Protein AF-A0A2E1L5M4-F1 (afdb_monomer)

Nearest PDB structures (foldseek):
  8dc1-assembly1_A  TM=6.506E-01  e=4.444E-02  Leptospira interrogans serovar Copenhageni str. Fiocruz L1-130
  8p5d-assembly1_SE0  TM=2.686E-01  e=6.885E-01  Spraguea lophii 42_110
  7peq-assembly1_AJ  TM=4.477E-01  e=5.802E+00  Homo sapiens
  9cai-assembly1_AE  TM=2.681E-01  e=4.279E+00  Caenorhabditis elegans
  6yal-assembly1_G  TM=2.581E-01  e=5.802E+00  Oryctolagus cuniculus

Secondary structure (DSSP, 8-state):
----S-HHHHHHHTS--BTTBTTB-SS-EEEEETTEEEEEEE-TT-EEEEEEGGGTEEEEEE-S--PPPPTT-SS-HHHHHHHHHHHHHH-

pLDDT: mean 96.38, std 2.87, range [77.75, 98.75]

Foldseek 3Di:
DDDDDDPVVVVQQQAQPDPVQRQHGNQWGWDADPNFTKTWDADPQGFIFIDTVVVRDTQTDDGRHFADDDVPDPDGPVVVVSVVVVVVVVD

Mean predicted aligned error: 2.67 Å

Sequence (91 aa):
GHQLLDSTFIAKSLTPKFANAPFYGYGWWLDKYKGKEIFYSRGHLGQLTIVIPEDDLIIVRLGNLISKEEQGSAHSKDFYTYIDEAYNIIN

Structure (mmCIF, N/CA/C/O backbone):
data_AF-A0A2E1L5M4-F1
#
_entry.id   AF-A0A2E1L5M4-F1
#
loop_
_atom_site.group_PDB
_atom_site.id
_atom_site.type_symbol
_atom_site.label_atom_id
_atom_site.label_alt_id
_atom_site.label_comp_id
_atom_site.label_asym_id
_atom_site.label_entity_id
_atom_site.label_seq_id
_atom_site.pdbx_PDB_ins_code
_atom_site.Cartn_x
_atom_site.Cartn_y
_atom_site.Cartn_z
_atom_site.occupancy
_atom_site.B_iso_or_equiv
_atom_site.auth_seq_id
_atom_site.auth_comp_id
_atom_site.auth_asym_id
_atom_site.auth_atom_id
_atom_site.pdbx_PDB_model_num
ATOM 1 N N . GLY A 1 1 ? -23.005 -9.089 -1.545 1.00 89.31 1 GLY A N 1
ATOM 2 C CA . GLY A 1 1 ? -22.146 -8.701 -2.684 1.00 89.31 1 GLY A CA 1
ATOM 3 C C . GLY A 1 1 ? -21.968 -9.878 -3.623 1.00 89.31 1 GLY A C 1
ATOM 4 O O . GLY A 1 1 ? -22.352 -10.982 -3.259 1.00 89.31 1 GLY A O 1
ATOM 5 N N . HIS A 1 2 ? -21.410 -9.647 -4.810 1.00 96.38 2 HIS A N 1
ATOM 6 C CA . HIS A 1 2 ? -21.000 -10.706 -5.738 1.00 96.38 2 HIS A CA 1
ATOM 7 C C . HIS A 1 2 ? -19.492 -10.930 -5.588 1.00 96.38 2 HIS A C 1
ATOM 9 O O . HIS A 1 2 ? -18.729 -9.965 -5.609 1.00 96.38 2 HIS A O 1
ATOM 15 N N . GLN A 1 3 ? -19.068 -12.177 -5.382 1.00 96.31 3 GLN A N 1
ATOM 16 C CA . GLN A 1 3 ? -17.653 -12.505 -5.242 1.00 96.31 3 GLN A CA 1
ATOM 17 C C . GLN A 1 3 ? -16.952 -12.349 -6.595 1.00 96.31 3 GLN A C 1
ATOM 19 O O . GLN A 1 3 ? -17.341 -12.990 -7.565 1.00 96.31 3 GLN A O 1
ATOM 24 N N . LEU A 1 4 ? -15.918 -11.507 -6.648 1.00 97.56 4 LEU A N 1
ATOM 25 C CA . LEU A 1 4 ? -15.157 -11.251 -7.876 1.00 97.56 4 LEU A CA 1
ATOM 26 C C . LEU A 1 4 ? -13.908 -12.129 -8.001 1.00 97.56 4 LEU A C 1
ATOM 28 O O . LEU A 1 4 ? -13.497 -12.456 -9.109 1.00 97.56 4 LEU A O 1
ATOM 32 N N . LEU A 1 5 ? -13.291 -12.491 -6.874 1.00 96.94 5 LEU A N 1
ATOM 33 C CA . LEU A 1 5 ? -12.042 -13.248 -6.824 1.00 96.94 5 LEU A CA 1
ATOM 34 C C . LEU A 1 5 ? -12.133 -14.369 -5.791 1.00 96.94 5 LEU A C 1
ATOM 36 O O . LEU A 1 5 ? -12.816 -14.250 -4.774 1.00 96.94 5 LEU A O 1
ATOM 40 N N . ASP A 1 6 ? -11.429 -15.461 -6.064 1.00 97.50 6 ASP A N 1
ATOM 41 C CA . ASP A 1 6 ? -11.298 -16.584 -5.144 1.00 97.50 6 ASP A CA 1
ATOM 42 C C . ASP A 1 6 ? -10.423 -16.213 -3.933 1.00 97.50 6 ASP A C 1
ATOM 44 O O . ASP A 1 6 ? -9.393 -15.551 -4.078 1.00 97.50 6 ASP A O 1
ATOM 48 N N . SER A 1 7 ? -10.812 -16.639 -2.729 1.00 96.44 7 SER A N 1
ATOM 49 C CA . SER A 1 7 ? -10.093 -16.285 -1.497 1.00 96.44 7 SER A CA 1
ATOM 50 C C . SER A 1 7 ? -8.674 -16.857 -1.457 1.00 96.44 7 SER A C 1
ATOM 52 O O . SER A 1 7 ? -7.776 -16.220 -0.901 1.00 96.44 7 SER A O 1
ATOM 54 N N . THR A 1 8 ? -8.427 -18.003 -2.100 1.00 98.00 8 THR A N 1
ATOM 55 C CA . THR A 1 8 ? -7.077 -18.575 -2.211 1.00 98.00 8 THR A CA 1
ATOM 56 C C . THR A 1 8 ? -6.199 -17.734 -3.132 1.00 98.00 8 THR A C 1
ATOM 58 O O . THR A 1 8 ? -5.010 -17.556 -2.858 1.00 98.00 8 THR A O 1
ATOM 61 N N . PHE A 1 9 ? -6.783 -17.142 -4.182 1.00 97.62 9 PHE A N 1
ATOM 62 C CA . PHE A 1 9 ? -6.077 -16.183 -5.025 1.00 97.62 9 PHE A CA 1
ATOM 63 C C . PHE A 1 9 ? -5.736 -14.910 -4.250 1.00 97.62 9 PHE A C 1
ATOM 65 O O . PHE A 1 9 ? -4.599 -14.454 -4.349 1.00 97.62 9 PHE A O 1
ATOM 72 N N . ILE A 1 10 ? -6.663 -14.373 -3.445 1.00 97.50 10 ILE A N 1
ATOM 73 C CA . ILE A 1 10 ? -6.383 -13.206 -2.593 1.00 97.50 10 ILE A CA 1
ATOM 74 C C . ILE A 1 10 ? -5.204 -13.501 -1.664 1.00 97.50 10 ILE A C 1
ATOM 76 O O . ILE A 1 10 ? -4.207 -12.782 -1.721 1.00 97.50 10 ILE A O 1
ATOM 80 N N . ALA A 1 11 ? -5.256 -14.601 -0.906 1.00 97.38 11 ALA A N 1
ATOM 81 C CA . ALA A 1 11 ? -4.175 -14.996 -0.003 1.00 97.38 11 ALA A CA 1
ATOM 82 C C . ALA A 1 11 ? -2.832 -15.139 -0.737 1.00 97.38 11 ALA A C 1
ATOM 84 O O . ALA A 1 11 ? -1.823 -14.592 -0.301 1.00 97.38 11 ALA A O 1
ATOM 85 N N . LYS A 1 12 ? -2.819 -15.80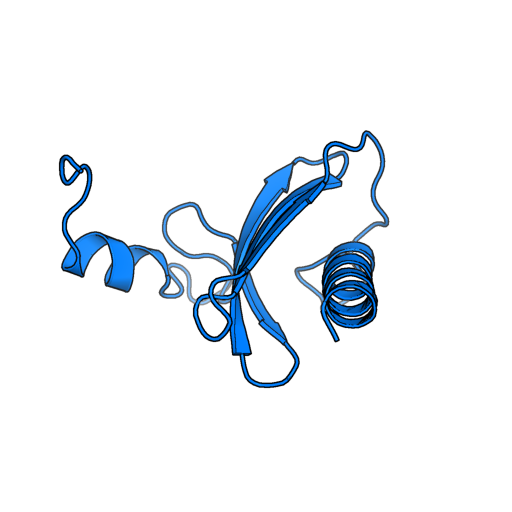0 -1.901 1.00 98.00 12 LYS A N 1
ATOM 86 C CA . LYS A 1 12 ? -1.616 -15.925 -2.734 1.00 98.00 12 LYS A CA 1
ATOM 87 C C . LYS A 1 12 ? -1.117 -14.569 -3.234 1.00 98.00 12 LYS A C 1
ATOM 89 O O . LYS A 1 12 ? 0.092 -14.347 -3.281 1.00 98.00 12 LYS A O 1
ATOM 94 N N . SER A 1 13 ? -2.017 -13.667 -3.618 1.00 97.88 13 SER A N 1
ATOM 95 C CA . SER A 1 13 ? -1.650 -12.385 -4.222 1.00 97.88 13 SER A CA 1
ATOM 96 C C . SER A 1 13 ? -0.886 -11.462 -3.275 1.00 97.88 13 SER A C 1
ATOM 98 O O . SER A 1 13 ? -0.077 -10.659 -3.743 1.00 97.88 13 SER A O 1
ATOM 100 N N . LEU A 1 14 ? -1.097 -11.641 -1.968 1.00 97.81 14 LEU A N 1
ATOM 101 C CA . LEU A 1 14 ? -0.467 -10.892 -0.883 1.00 97.81 14 LEU A CA 1
ATOM 102 C C . LEU A 1 14 ? 0.826 -11.545 -0.367 1.00 97.81 14 LEU A C 1
ATOM 104 O O . LEU A 1 14 ? 1.389 -11.097 0.624 1.00 97.81 14 LEU A O 1
ATOM 108 N N . THR A 1 15 ? 1.317 -12.596 -1.031 1.00 97.50 15 THR A N 1
ATOM 109 C CA . THR A 1 15 ? 2.617 -13.205 -0.710 1.00 97.50 15 THR A CA 1
ATOM 110 C C . THR A 1 15 ? 3.712 -12.694 -1.645 1.00 97.50 15 THR A C 1
ATOM 112 O O . THR A 1 15 ? 3.429 -12.450 -2.825 1.00 97.50 15 THR A O 1
ATOM 115 N N . PRO A 1 16 ? 4.967 -12.568 -1.170 1.00 98.00 16 PRO A N 1
ATOM 116 C CA . PRO A 1 16 ? 6.088 -12.189 -2.018 1.00 98.00 16 PRO A CA 1
ATOM 117 C C . PRO A 1 16 ? 6.238 -13.125 -3.217 1.00 98.00 16 PRO A C 1
ATOM 119 O O . PRO A 1 16 ? 6.345 -14.344 -3.069 1.00 98.00 16 PRO A O 1
ATOM 122 N N . LYS A 1 17 ? 6.272 -12.557 -4.424 1.00 97.25 17 LYS A N 1
ATOM 123 C CA . LYS A 1 17 ? 6.421 -13.334 -5.661 1.00 97.25 17 LYS A CA 1
ATOM 124 C C . LYS A 1 17 ? 7.885 -13.565 -6.033 1.00 97.25 17 LYS A C 1
ATOM 126 O O . LYS A 1 17 ? 8.207 -14.579 -6.651 1.00 97.25 17 LYS A O 1
ATOM 131 N N . PHE A 1 18 ? 8.762 -12.621 -5.696 1.00 96.31 18 PHE A N 1
ATOM 132 C CA . PHE A 1 18 ? 10.150 -12.599 -6.152 1.00 96.31 18 PHE A CA 1
ATOM 133 C C . PHE A 1 18 ? 11.118 -12.610 -4.968 1.00 96.31 18 PHE A C 1
ATOM 135 O O . PHE A 1 18 ? 11.003 -11.792 -4.060 1.00 96.31 18 PHE A O 1
ATOM 142 N N . ALA A 1 19 ? 12.120 -13.492 -5.004 1.00 95.12 19 ALA A N 1
ATOM 143 C CA . ALA A 1 19 ? 13.099 -13.619 -3.920 1.00 95.12 19 ALA A CA 1
ATOM 144 C C . ALA A 1 19 ? 13.947 -12.348 -3.712 1.00 95.12 19 ALA A C 1
ATOM 146 O O . ALA A 1 19 ? 14.315 -12.028 -2.587 1.00 95.12 19 ALA A O 1
ATOM 147 N N . ASN A 1 20 ? 14.239 -11.610 -4.786 1.00 96.12 20 ASN A N 1
ATOM 148 C CA . ASN A 1 20 ? 15.004 -10.358 -4.749 1.00 96.12 20 ASN A CA 1
ATOM 149 C C . ASN A 1 20 ? 14.132 -9.101 -4.570 1.00 96.12 20 ASN A C 1
ATOM 151 O O . ASN A 1 20 ? 14.673 -8.002 -4.488 1.00 96.12 20 ASN A O 1
ATOM 155 N N . ALA A 1 21 ? 12.807 -9.249 -4.532 1.00 95.50 21 ALA A N 1
ATOM 156 C CA . ALA A 1 21 ? 11.864 -8.164 -4.282 1.00 95.50 21 ALA A CA 1
ATOM 157 C C . ALA A 1 21 ? 10.760 -8.661 -3.332 1.00 95.50 21 ALA A C 1
ATOM 159 O O . ALA A 1 21 ? 9.613 -8.837 -3.751 1.00 95.50 21 ALA A O 1
ATOM 160 N N . PRO A 1 22 ? 11.101 -8.917 -2.052 1.00 96.25 22 PRO A N 1
ATOM 161 C CA . PRO A 1 22 ? 10.160 -9.482 -1.088 1.00 96.25 22 PRO A CA 1
ATOM 162 C C . PRO A 1 22 ? 8.972 -8.551 -0.786 1.00 96.25 22 PRO A C 1
ATOM 164 O O . PRO A 1 22 ? 7.941 -8.998 -0.306 1.00 96.25 22 PRO A O 1
ATOM 167 N N . PHE A 1 23 ? 9.092 -7.269 -1.124 1.00 96.69 23 PHE A N 1
ATOM 168 C CA . PHE A 1 23 ? 8.071 -6.226 -0.995 1.00 96.69 23 PHE A CA 1
ATOM 169 C C . PHE A 1 23 ? 7.058 -6.195 -2.158 1.00 96.69 23 PHE A C 1
ATOM 171 O O . PHE A 1 23 ? 6.321 -5.219 -2.309 1.00 96.69 23 PHE A O 1
ATOM 178 N N . TYR A 1 24 ? 7.034 -7.211 -3.031 1.00 97.88 24 TYR A N 1
ATOM 179 C CA . TYR A 1 24 ? 6.119 -7.251 -4.174 1.00 97.88 24 TYR A CA 1
ATOM 180 C C . TYR A 1 24 ? 5.457 -8.621 -4.358 1.00 97.88 24 TYR A C 1
ATOM 182 O O . TYR A 1 24 ? 6.124 -9.650 -4.513 1.00 97.88 24 TYR A O 1
ATOM 190 N N . GLY A 1 25 ? 4.124 -8.619 -4.375 1.00 97.50 25 GLY A N 1
ATOM 191 C CA . GLY A 1 25 ? 3.281 -9.792 -4.594 1.00 97.50 25 GLY A CA 1
ATOM 192 C C . GLY A 1 25 ? 2.769 -9.909 -6.029 1.00 97.50 25 GLY A C 1
ATOM 193 O O . GLY A 1 25 ? 3.453 -9.574 -7.001 1.00 97.50 25 GLY A O 1
ATOM 194 N N . TYR A 1 26 ? 1.537 -10.389 -6.197 1.00 97.12 26 TYR A N 1
ATOM 195 C CA . TYR A 1 26 ? 0.897 -10.513 -7.514 1.00 97.12 26 TYR A CA 1
ATOM 196 C C . TYR A 1 26 ? 0.136 -9.230 -7.865 1.00 97.12 26 TYR A C 1
ATOM 198 O O . TYR A 1 26 ? -1.090 -9.220 -7.914 1.00 97.12 26 TYR A O 1
ATOM 206 N N . GLY A 1 27 ? 0.886 -8.153 -8.116 1.00 95.56 27 GLY A N 1
ATOM 207 C CA . GLY A 1 27 ? 0.342 -6.833 -8.469 1.00 95.56 27 GLY A CA 1
ATOM 208 C C . GLY A 1 27 ? 0.236 -5.852 -7.298 1.00 95.56 27 GLY A C 1
ATOM 209 O O . GLY A 1 27 ? -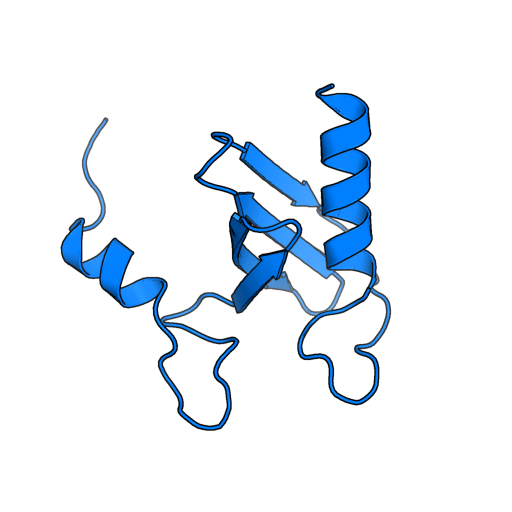0.167 -4.712 -7.503 1.00 95.56 27 GLY A O 1
ATOM 210 N N . TRP A 1 28 ? 0.644 -6.272 -6.100 1.00 97.94 28 TRP A N 1
ATOM 211 C CA . TRP A 1 28 ? 0.620 -5.465 -4.883 1.00 97.94 28 TRP A CA 1
ATOM 212 C C . TRP A 1 28 ? 2.027 -5.160 -4.395 1.00 97.94 28 TRP A C 1
ATOM 214 O O . TRP A 1 28 ? 2.891 -6.039 -4.402 1.00 97.94 28 TRP A O 1
ATOM 224 N N . TRP A 1 29 ? 2.231 -3.938 -3.915 1.00 98.19 29 TRP A N 1
ATOM 225 C CA . TRP A 1 29 ? 3.325 -3.661 -2.994 1.00 98.19 29 TRP A CA 1
ATOM 226 C C . TRP A 1 29 ? 2.943 -4.172 -1.607 1.00 98.19 29 TRP A C 1
ATOM 228 O O . TRP A 1 29 ? 1.781 -4.050 -1.220 1.00 98.19 29 TRP A O 1
ATOM 238 N N . LEU A 1 30 ? 3.907 -4.737 -0.890 1.00 98.44 30 LEU A N 1
ATOM 239 C CA . LEU A 1 30 ? 3.731 -5.375 0.413 1.00 98.44 30 LEU A CA 1
ATOM 240 C C . LEU A 1 30 ? 4.680 -4.733 1.416 1.00 98.44 30 LEU A C 1
ATOM 242 O O . LEU A 1 30 ? 5.843 -4.509 1.081 1.00 98.44 30 LEU A O 1
ATOM 246 N N . ASP A 1 31 ? 4.198 -4.484 2.625 1.00 97.81 31 ASP A N 1
ATOM 247 C CA . ASP A 1 31 ? 5.025 -4.034 3.739 1.00 97.81 31 ASP A CA 1
ATOM 248 C C . ASP A 1 31 ? 4.414 -4.463 5.080 1.00 97.81 31 ASP A C 1
ATOM 250 O O . ASP A 1 31 ? 3.241 -4.831 5.157 1.00 97.81 31 ASP A O 1
ATOM 254 N N . LYS A 1 32 ? 5.204 -4.379 6.148 1.00 97.31 32 LYS A N 1
ATOM 255 C CA . LYS A 1 32 ? 4.751 -4.553 7.525 1.00 97.31 32 LYS A CA 1
ATOM 256 C C . LYS A 1 32 ? 5.081 -3.304 8.324 1.00 97.31 32 LYS A C 1
ATOM 258 O O . LYS A 1 32 ? 6.247 -2.985 8.544 1.00 97.31 32 LYS A O 1
ATOM 263 N N . TYR A 1 33 ? 4.059 -2.633 8.843 1.00 97.69 33 TYR A N 1
ATOM 264 C CA . TYR A 1 33 ? 4.244 -1.418 9.634 1.00 97.69 33 TYR A CA 1
ATOM 265 C C . TYR A 1 33 ? 3.378 -1.442 10.893 1.00 97.69 33 TYR A C 1
ATOM 267 O O . TYR A 1 33 ? 2.250 -1.925 10.877 1.00 97.69 33 TYR A O 1
ATOM 275 N N . LYS A 1 34 ? 3.938 -0.988 12.024 1.00 96.50 34 LYS A N 1
ATOM 276 C CA . LYS A 1 34 ? 3.322 -1.087 13.366 1.00 96.50 34 LYS A CA 1
ATOM 277 C C . LYS A 1 34 ? 2.779 -2.487 13.712 1.00 96.50 34 LYS A C 1
ATOM 279 O O . LYS A 1 34 ? 1.765 -2.625 14.387 1.00 96.50 34 LYS A O 1
ATOM 284 N N . GLY A 1 35 ? 3.466 -3.533 13.249 1.00 97.31 35 GLY A N 1
ATOM 285 C CA . GLY A 1 35 ? 3.091 -4.925 13.511 1.00 97.31 35 GLY A CA 1
ATOM 286 C C . GLY A 1 35 ? 1.949 -5.471 12.648 1.00 97.31 35 GLY A C 1
ATOM 287 O O . GLY A 1 35 ? 1.567 -6.617 12.865 1.00 97.31 35 GLY A O 1
ATOM 288 N N . LYS A 1 36 ? 1.456 -4.702 11.672 1.00 97.88 36 LYS A N 1
ATOM 289 C CA . LYS A 1 36 ? 0.327 -5.054 10.801 1.00 97.88 36 LYS A CA 1
ATOM 290 C C . LYS A 1 36 ? 0.798 -5.320 9.378 1.00 97.88 36 LYS A C 1
ATOM 292 O O . LYS A 1 36 ? 1.757 -4.686 8.928 1.00 97.88 36 LYS A O 1
ATOM 297 N N . GLU A 1 37 ? 0.141 -6.248 8.698 1.00 97.94 37 GLU A N 1
ATOM 298 C CA . GLU A 1 37 ? 0.379 -6.535 7.287 1.00 97.94 37 GLU A CA 1
ATOM 299 C C . GLU A 1 37 ? -0.315 -5.479 6.421 1.00 97.94 37 GLU A C 1
ATOM 301 O O . GLU A 1 37 ? -1.481 -5.143 6.619 1.00 97.94 37 GLU A O 1
ATOM 306 N N . ILE A 1 38 ? 0.408 -4.932 5.448 1.00 98.62 38 ILE A N 1
ATOM 307 C CA . ILE A 1 38 ? -0.094 -3.867 4.584 1.00 98.62 38 ILE A CA 1
ATOM 308 C C . ILE A 1 38 ? 0.162 -4.250 3.138 1.00 98.62 38 ILE A C 1
ATOM 310 O O . ILE A 1 38 ? 1.268 -4.633 2.754 1.00 98.62 38 ILE A O 1
ATOM 314 N N . PHE A 1 39 ? -0.860 -4.086 2.305 1.00 98.62 39 PHE A N 1
ATOM 315 C CA . PHE A 1 39 ? -0.702 -4.158 0.861 1.00 98.62 39 PHE A CA 1
ATOM 316 C C . PHE A 1 39 ? -1.267 -2.912 0.206 1.00 98.62 39 PHE A C 1
ATOM 318 O O . PHE A 1 39 ? -2.223 -2.303 0.694 1.00 98.62 39 PHE A O 1
ATOM 325 N N . TYR A 1 40 ? -0.650 -2.489 -0.895 1.00 98.50 40 TYR A N 1
ATOM 326 C CA . TYR A 1 40 ? -1.051 -1.238 -1.514 1.00 98.50 40 TYR A CA 1
ATOM 327 C C . TYR A 1 40 ? -0.749 -1.136 -3.007 1.00 98.50 40 TYR A C 1
ATOM 329 O O . TYR A 1 40 ? 0.142 -1.786 -3.563 1.00 98.50 40 TYR A O 1
ATOM 337 N N . SER A 1 41 ? -1.529 -0.274 -3.657 1.00 97.69 41 SER A N 1
ATOM 338 C CA . SER A 1 41 ? -1.280 0.203 -5.019 1.00 97.69 41 SER A CA 1
ATOM 339 C C . SER A 1 41 ? -0.448 1.478 -4.961 1.00 97.69 41 SER A C 1
ATOM 341 O O . SER A 1 41 ? -0.750 2.360 -4.154 1.00 97.69 41 SER A O 1
ATOM 343 N N . ARG A 1 42 ? 0.547 1.615 -5.845 1.00 95.06 42 ARG A N 1
ATOM 344 C CA . ARG A 1 42 ? 1.406 2.805 -5.925 1.00 95.06 42 ARG A CA 1
ATOM 345 C C . ARG A 1 42 ? 1.490 3.360 -7.340 1.00 95.06 42 ARG A C 1
ATOM 347 O O . ARG A 1 42 ? 1.910 2.657 -8.255 1.00 95.06 42 ARG A O 1
ATOM 354 N N . GLY A 1 43 ? 1.184 4.644 -7.490 1.00 95.50 43 GLY A N 1
ATOM 355 C CA . GLY A 1 43 ? 1.496 5.445 -8.669 1.00 95.50 43 GLY A CA 1
ATOM 356 C C . GLY A 1 43 ? 2.757 6.290 -8.469 1.00 95.50 43 GLY A C 1
ATOM 357 O O . GLY A 1 43 ? 3.066 6.720 -7.359 1.00 95.50 43 GLY A O 1
ATOM 358 N N . HIS A 1 44 ? 3.491 6.536 -9.554 1.00 92.62 44 HIS A N 1
ATOM 359 C CA . HIS A 1 44 ? 4.792 7.224 -9.550 1.00 92.62 44 HIS A CA 1
ATOM 360 C C . HIS A 1 44 ? 4.757 8.658 -8.991 1.00 92.62 44 HIS A C 1
ATOM 362 O O . HIS A 1 44 ? 5.763 9.139 -8.483 1.00 92.62 44 HIS A O 1
ATOM 368 N N . LEU A 1 45 ? 3.599 9.325 -9.041 1.00 95.00 45 LEU A N 1
ATOM 369 C CA . LEU A 1 45 ? 3.381 10.665 -8.481 1.00 95.00 45 LEU A CA 1
ATOM 370 C C . LEU A 1 45 ? 2.684 10.617 -7.107 1.00 95.00 45 LEU A C 1
ATOM 372 O O . LEU A 1 45 ? 2.108 11.594 -6.632 1.00 95.00 45 LEU A O 1
ATOM 376 N N . GLY A 1 46 ? 2.721 9.455 -6.460 1.00 95.25 46 GLY A N 1
ATOM 377 C CA . GLY A 1 46 ? 2.192 9.216 -5.126 1.00 95.25 46 GLY A CA 1
ATOM 378 C C . GLY A 1 46 ? 0.694 8.981 -5.063 1.00 95.25 46 GLY A C 1
ATOM 379 O O . GLY A 1 46 ? 0.077 9.300 -4.055 1.00 95.25 46 GLY A O 1
ATOM 380 N N . GLN A 1 47 ? 0.069 8.441 -6.101 1.00 97.88 47 GLN A N 1
ATOM 381 C CA . GLN A 1 47 ? -1.256 7.854 -5.912 1.00 97.88 47 GLN A CA 1
ATOM 382 C C . GLN A 1 47 ? -1.100 6.607 -5.041 1.00 97.88 47 GLN A C 1
ATOM 384 O O . GLN A 1 47 ? -0.329 5.718 -5.400 1.00 97.88 47 GLN A O 1
ATOM 389 N N . LEU A 1 48 ? -1.778 6.558 -3.898 1.00 98.00 48 LEU A N 1
ATOM 390 C CA . LEU A 1 48 ? -1.678 5.448 -2.952 1.00 98.00 48 LEU A CA 1
ATOM 391 C C . LEU A 1 48 ? -3.077 4.950 -2.593 1.00 98.00 48 LEU A C 1
ATOM 393 O O . LEU A 1 48 ? -3.952 5.743 -2.247 1.00 98.00 48 LEU A O 1
ATOM 397 N N . THR A 1 49 ? -3.260 3.634 -2.648 1.00 98.56 49 THR A N 1
ATOM 398 C CA . THR A 1 49 ? -4.406 2.935 -2.051 1.00 98.56 49 THR A CA 1
ATOM 399 C C . THR A 1 49 ? -3.836 1.908 -1.096 1.00 98.56 49 THR A C 1
ATOM 401 O O . THR A 1 49 ? -3.374 0.862 -1.549 1.00 98.56 49 THR A O 1
ATOM 404 N N . ILE A 1 50 ? -3.795 2.259 0.185 1.00 98.69 50 ILE A N 1
ATOM 405 C CA . ILE A 1 50 ? -3.160 1.499 1.263 1.00 98.69 50 ILE A CA 1
ATOM 406 C C . ILE A 1 50 ? -4.247 0.747 2.016 1.00 98.69 50 ILE A C 1
ATOM 408 O O . ILE A 1 50 ? -5.233 1.361 2.416 1.00 98.69 50 ILE A O 1
ATOM 412 N N . VAL A 1 51 ? -4.073 -0.557 2.204 1.00 98.75 51 VAL A N 1
ATOM 413 C CA . VAL A 1 51 ? -5.050 -1.410 2.885 1.00 98.75 51 VAL A CA 1
ATOM 414 C C . VAL A 1 51 ? -4.408 -2.036 4.113 1.00 98.75 51 VAL A C 1
ATOM 416 O O . VAL A 1 51 ? -3.337 -2.634 4.003 1.00 98.75 51 VAL A O 1
ATOM 419 N N . ILE A 1 52 ? -5.081 -1.909 5.256 1.00 98.56 52 ILE A N 1
ATOM 420 C CA . ILE A 1 52 ? -4.694 -2.506 6.538 1.00 98.56 52 ILE A CA 1
ATOM 421 C C . ILE A 1 52 ? -5.859 -3.390 7.012 1.00 98.56 52 ILE A C 1
ATOM 423 O O . ILE A 1 52 ? -6.797 -2.889 7.641 1.00 98.56 52 ILE A O 1
ATOM 427 N N . PRO A 1 53 ? -5.856 -4.689 6.659 1.00 97.81 53 PRO A N 1
ATOM 428 C CA . PRO A 1 53 ? -6.977 -5.591 6.928 1.00 97.81 53 PRO A CA 1
ATOM 429 C C . PRO A 1 53 ? -7.327 -5.730 8.408 1.00 97.81 53 PRO A C 1
ATOM 431 O O . PRO A 1 53 ? -8.500 -5.849 8.749 1.00 97.81 53 PRO A O 1
ATOM 434 N N . GLU A 1 54 ? -6.324 -5.711 9.285 1.00 97.94 54 GLU A N 1
ATOM 435 C CA . GLU A 1 54 ? -6.483 -5.905 10.727 1.00 97.94 54 GLU A CA 1
ATOM 436 C C . GLU A 1 54 ? -7.337 -4.820 11.393 1.00 97.94 54 GLU A C 1
ATOM 438 O O . GLU A 1 54 ? -7.884 -5.072 12.463 1.00 97.94 54 GLU A O 1
ATOM 443 N N . ASP A 1 55 ? -7.470 -3.651 10.761 1.00 97.56 55 ASP A N 1
ATOM 444 C CA . ASP A 1 55 ? -8.272 -2.526 11.262 1.00 97.56 55 ASP A CA 1
ATOM 445 C C . ASP A 1 55 ? -9.464 -2.183 10.366 1.00 97.56 55 ASP A C 1
ATOM 447 O O . ASP A 1 55 ? -10.090 -1.146 10.570 1.00 97.56 55 ASP A O 1
ATOM 451 N N . ASP A 1 56 ? -9.762 -3.011 9.358 1.00 97.56 56 ASP A N 1
ATOM 452 C CA . ASP A 1 56 ? -10.788 -2.718 8.346 1.00 97.56 56 ASP A CA 1
ATOM 453 C C . ASP A 1 56 ? -10.597 -1.326 7.698 1.00 97.56 56 ASP A C 1
ATOM 455 O O . ASP A 1 56 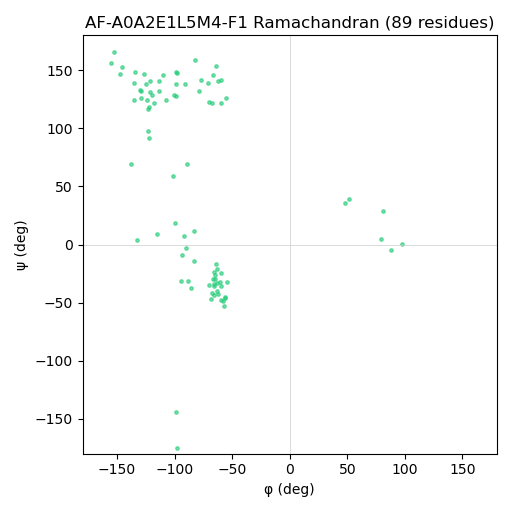? -11.542 -0.571 7.460 1.00 97.56 56 ASP A O 1
ATOM 459 N N . LEU A 1 57 ? -9.333 -0.956 7.438 1.00 98.06 57 LEU A N 1
ATOM 460 C CA . LEU A 1 57 ? -8.946 0.389 7.014 1.00 98.06 57 LEU A CA 1
ATOM 461 C C . LEU A 1 57 ? -8.413 0.414 5.579 1.00 98.06 57 LEU A C 1
ATOM 463 O O . LEU A 1 57 ? -7.507 -0.335 5.203 1.00 98.06 57 LEU A O 1
ATOM 467 N N . ILE A 1 58 ? -8.924 1.365 4.794 1.00 98.50 58 ILE A N 1
ATOM 468 C CA . ILE A 1 58 ? -8.378 1.738 3.487 1.00 98.50 58 ILE A CA 1
ATOM 469 C C . ILE A 1 58 ? -8.063 3.235 3.486 1.00 98.50 58 ILE A C 1
ATOM 471 O O . ILE A 1 58 ? -8.942 4.065 3.709 1.00 98.50 58 ILE A O 1
ATOM 475 N N . ILE A 1 59 ? -6.817 3.585 3.170 1.00 98.50 59 ILE A N 1
ATOM 476 C CA . ILE A 1 59 ? -6.347 4.967 3.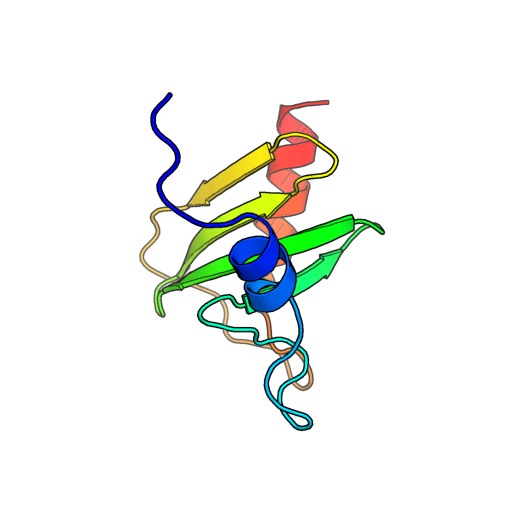032 1.00 98.50 59 ILE A CA 1
ATOM 477 C C . ILE A 1 59 ? -6.126 5.250 1.549 1.00 98.50 59 ILE A C 1
ATOM 479 O O . ILE A 1 59 ? -5.364 4.553 0.873 1.00 98.50 59 ILE A O 1
ATOM 483 N N . VAL A 1 60 ? -6.777 6.293 1.032 1.00 98.19 60 VAL A N 1
ATOM 484 C CA . VAL A 1 60 ? -6.668 6.693 -0.376 1.00 98.19 60 VAL A CA 1
ATOM 485 C C . VAL A 1 60 ? -6.082 8.094 -0.474 1.00 98.19 60 VAL A C 1
ATOM 487 O O . VAL A 1 60 ? -6.653 9.055 0.036 1.00 98.19 60 VAL A O 1
ATOM 490 N N . ARG A 1 61 ? -4.960 8.221 -1.187 1.00 96.56 61 ARG A N 1
ATOM 491 C CA . ARG A 1 61 ? -4.296 9.498 -1.466 1.00 96.56 61 ARG A CA 1
ATOM 492 C C . ARG A 1 61 ? -4.162 9.705 -2.969 1.00 96.56 61 ARG A C 1
ATOM 494 O O . ARG A 1 61 ? -3.440 8.975 -3.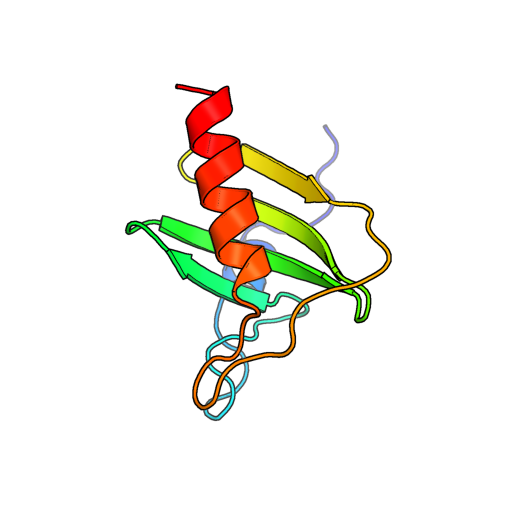643 1.00 96.56 61 ARG A O 1
ATOM 501 N N . LEU A 1 62 ? -4.822 10.739 -3.488 1.00 96.44 62 LEU A N 1
ATOM 502 C CA . LEU A 1 62 ? -4.839 11.103 -4.911 1.00 96.44 62 LEU A CA 1
ATOM 503 C C . LEU A 1 62 ? -3.900 12.281 -5.208 1.00 96.44 62 LEU A C 1
ATOM 505 O O . LEU A 1 62 ? -4.349 13.340 -5.637 1.00 96.44 62 LEU A O 1
ATOM 509 N N . GLY A 1 63 ? -2.605 12.151 -4.927 1.00 93.50 63 GLY A N 1
ATOM 510 C CA . GLY A 1 63 ? -1.686 13.269 -5.165 1.00 93.50 63 GLY A CA 1
ATOM 511 C C . GLY A 1 63 ? -0.910 13.182 -6.475 1.00 93.50 63 GLY A C 1
ATOM 512 O O . GLY A 1 63 ? -1.163 12.319 -7.314 1.00 93.50 63 GLY A O 1
ATOM 513 N N . ASN A 1 64 ? 0.007 14.132 -6.652 1.00 96.31 64 ASN A N 1
ATOM 514 C CA . ASN A 1 64 ? 0.735 14.402 -7.896 1.00 96.31 64 ASN A CA 1
ATOM 515 C C . ASN A 1 64 ? 2.259 14.569 -7.703 1.00 96.31 64 ASN A C 1
ATOM 517 O O . ASN A 1 64 ? 2.967 14.853 -8.666 1.00 96.31 64 ASN A O 1
ATOM 521 N N . LEU A 1 65 ? 2.755 14.374 -6.480 1.00 95.19 65 LEU A N 1
ATOM 522 C CA . LEU A 1 65 ? 4.167 14.334 -6.104 1.00 95.19 65 LEU A CA 1
ATOM 523 C C . LEU A 1 65 ? 4.362 13.321 -4.970 1.00 95.19 65 LEU A C 1
ATOM 525 O O . LEU A 1 65 ? 3.433 13.090 -4.191 1.00 95.19 65 LEU A O 1
ATOM 529 N N . ILE A 1 66 ? 5.555 12.739 -4.862 1.00 95.56 66 ILE A N 1
ATOM 530 C CA . ILE A 1 66 ? 5.948 11.873 -3.744 1.00 95.56 66 ILE A CA 1
ATOM 531 C C . ILE A 1 66 ? 7.446 12.019 -3.470 1.00 95.56 66 ILE A C 1
ATOM 533 O O . ILE A 1 66 ? 8.234 12.236 -4.397 1.00 95.56 66 ILE A O 1
ATOM 537 N N . SER A 1 67 ? 7.844 11.899 -2.209 1.00 95.38 67 SER A N 1
ATOM 538 C CA . SER A 1 67 ? 9.250 11.770 -1.832 1.00 95.38 67 SER A CA 1
ATOM 539 C C . SER A 1 67 ? 9.864 10.530 -2.485 1.00 95.38 67 SER A C 1
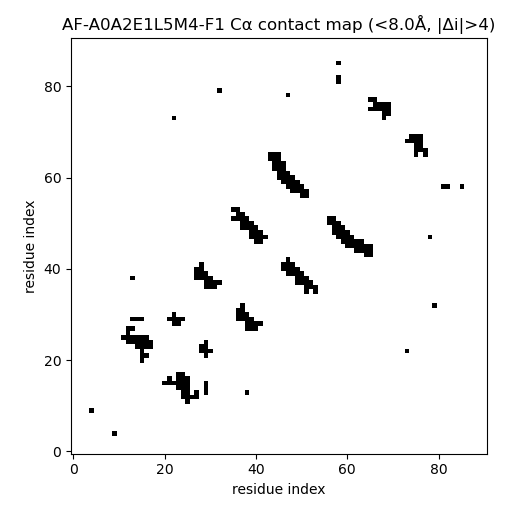ATOM 541 O O . SER A 1 67 ? 9.220 9.481 -2.565 1.00 95.38 67 SER A O 1
ATOM 543 N N . LYS A 1 68 ? 11.123 10.631 -2.924 1.00 93.38 68 LYS A N 1
ATOM 544 C CA . LYS A 1 68 ? 11.878 9.473 -3.424 1.00 93.38 68 LYS A CA 1
ATOM 545 C C . LYS A 1 68 ? 12.096 8.446 -2.315 1.00 93.38 68 LYS A C 1
ATOM 547 O O . LYS A 1 68 ? 12.145 8.805 -1.138 1.00 93.38 68 LYS A O 1
ATOM 552 N N . GLU A 1 69 ? 12.252 7.189 -2.706 1.00 93.19 69 GLU 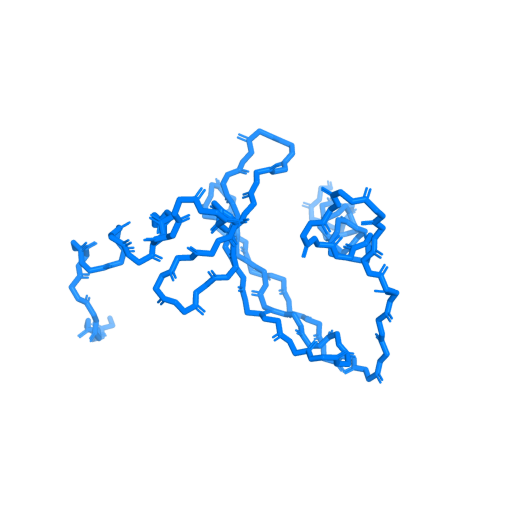A N 1
ATOM 553 C CA . GLU A 1 69 ? 12.674 6.128 -1.803 1.00 93.19 69 GLU A CA 1
ATOM 554 C C . GLU A 1 69 ? 14.077 6.408 -1.246 1.00 93.19 69 GLU A C 1
ATOM 556 O O . GLU A 1 69 ? 14.969 6.893 -1.949 1.00 93.19 69 GLU A O 1
ATOM 561 N N . GLU A 1 70 ? 14.262 6.100 0.035 1.00 91.19 70 GLU A N 1
ATOM 562 C CA . GLU A 1 70 ? 15.559 6.182 0.700 1.00 91.19 70 GLU A CA 1
ATOM 563 C C . GLU A 1 70 ? 16.388 4.921 0.427 1.00 91.19 70 GLU A C 1
ATOM 565 O O . GLU A 1 70 ? 15.858 3.865 0.071 1.00 91.19 70 GLU A O 1
ATOM 570 N N . GLN A 1 71 ? 17.710 5.015 0.587 1.00 90.31 71 GLN A N 1
ATOM 571 C CA . GLN A 1 71 ? 18.600 3.891 0.314 1.00 90.31 71 GLN A CA 1
ATOM 572 C C . GLN A 1 71 ? 18.245 2.687 1.198 1.00 90.31 71 GLN A C 1
ATOM 574 O O . GLN A 1 71 ? 18.279 2.769 2.421 1.00 90.31 71 GLN A O 1
ATOM 579 N N . GLY A 1 72 ? 17.931 1.557 0.560 1.00 87.75 72 GLY A N 1
ATOM 580 C CA . GLY A 1 72 ? 17.551 0.322 1.248 1.00 87.75 72 GLY A CA 1
ATOM 581 C C . GLY A 1 72 ? 16.057 0.192 1.557 1.00 87.75 72 GLY A C 1
ATOM 582 O O . GLY A 1 72 ? 15.645 -0.880 1.992 1.00 87.75 72 GLY A O 1
ATOM 583 N N . SER A 1 73 ? 15.242 1.217 1.284 1.00 92.31 73 SER A N 1
ATOM 584 C CA . SER A 1 73 ? 13.784 1.132 1.385 1.00 92.31 73 SER A CA 1
ATOM 585 C C . SER A 1 73 ? 13.146 0.892 0.018 1.00 92.31 73 SER A C 1
ATOM 587 O O . SER A 1 73 ? 13.503 1.524 -0.976 1.00 92.31 73 SER A O 1
ATOM 589 N N . ALA A 1 74 ? 12.152 0.008 -0.027 1.00 94.38 74 ALA A N 1
ATOM 590 C CA . ALA A 1 74 ? 11.295 -0.162 -1.197 1.00 94.38 74 ALA A CA 1
ATOM 591 C C . ALA A 1 74 ? 10.150 0.867 -1.252 1.00 94.38 74 ALA A C 1
ATOM 593 O O . ALA A 1 74 ? 9.500 1.023 -2.293 1.00 94.38 74 ALA A O 1
ATOM 594 N N . 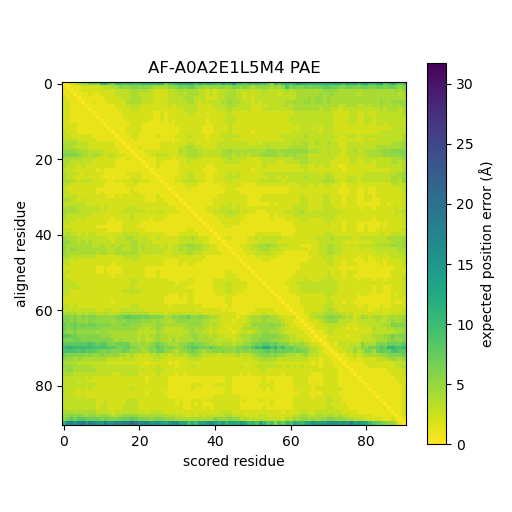HIS A 1 75 ? 9.901 1.568 -0.143 1.00 95.81 75 HIS A N 1
ATOM 595 C CA . HIS A 1 75 ? 8.748 2.436 0.062 1.00 95.81 75 HIS A CA 1
ATOM 596 C C . HIS A 1 75 ? 9.194 3.868 0.377 1.00 95.81 75 HIS A C 1
ATOM 598 O O . HIS A 1 75 ? 10.172 4.108 1.088 1.00 95.81 75 HIS A O 1
ATOM 604 N N . SER A 1 76 ? 8.465 4.841 -0.169 1.00 95.62 76 SER A N 1
ATOM 605 C CA . SER A 1 76 ? 8.666 6.253 0.156 1.00 95.62 76 SER A CA 1
ATOM 606 C C . SER A 1 76 ? 8.283 6.528 1.609 1.00 95.62 76 SER A C 1
ATOM 608 O O . SER A 1 76 ? 7.302 5.968 2.091 1.00 95.62 76 SER A O 1
ATOM 610 N N . LYS A 1 77 ? 8.971 7.454 2.283 1.00 96.19 77 LYS A N 1
ATOM 611 C CA . LYS A 1 77 ? 8.585 7.900 3.633 1.00 96.19 77 LYS A CA 1
ATOM 612 C C . LYS A 1 77 ? 7.133 8.387 3.720 1.00 96.19 77 LYS A C 1
ATOM 614 O O . LYS A 1 77 ? 6.476 8.167 4.732 1.00 96.19 77 LYS A O 1
ATOM 619 N N . ASP A 1 78 ? 6.621 8.972 2.634 1.00 95.81 78 ASP A N 1
ATOM 620 C CA . ASP A 1 78 ? 5.257 9.498 2.561 1.00 95.81 78 ASP A CA 1
ATOM 621 C C . ASP A 1 78 ? 4.219 8.386 2.797 1.00 95.81 78 ASP A C 1
ATOM 623 O O . ASP A 1 78 ? 3.171 8.642 3.381 1.00 95.81 78 ASP A O 1
ATOM 627 N N . PHE A 1 79 ? 4.514 7.142 2.391 1.00 97.50 79 PHE A N 1
ATOM 628 C CA . PHE A 1 79 ? 3.653 5.983 2.650 1.00 97.50 79 PHE A CA 1
ATOM 629 C C . PHE A 1 79 ? 3.422 5.780 4.154 1.00 97.50 79 PHE A C 1
ATOM 631 O O . PHE A 1 79 ? 2.273 5.677 4.576 1.00 97.50 79 PHE A O 1
ATOM 638 N N . TYR A 1 80 ? 4.490 5.801 4.958 1.00 97.50 80 TYR A N 1
ATOM 639 C CA . TYR A 1 80 ? 4.392 5.667 6.413 1.00 97.50 80 TYR A CA 1
ATOM 640 C C . TYR A 1 80 ? 3.708 6.877 7.047 1.00 97.50 80 TYR A C 1
ATOM 642 O O . TYR A 1 80 ? 2.832 6.704 7.889 1.00 97.50 80 TYR A O 1
ATOM 650 N N . THR A 1 81 ? 4.032 8.089 6.585 1.00 97.50 81 THR A N 1
ATOM 651 C CA . THR A 1 81 ? 3.383 9.318 7.062 1.00 97.50 81 THR A CA 1
ATOM 652 C C . THR A 1 81 ? 1.869 9.259 6.882 1.00 97.50 81 THR A C 1
ATOM 654 O O . THR A 1 81 ? 1.138 9.556 7.816 1.00 97.50 81 THR A O 1
ATOM 657 N N . TYR A 1 82 ? 1.367 8.830 5.720 1.00 97.75 82 TYR A N 1
ATOM 658 C CA . TYR A 1 82 ? -0.082 8.737 5.514 1.00 97.75 82 TYR A CA 1
ATOM 659 C C . TYR A 1 82 ? -0.754 7.678 6.395 1.00 97.75 82 TYR A C 1
ATOM 661 O O . TYR A 1 82 ? -1.912 7.861 6.760 1.00 97.75 82 TYR A O 1
ATOM 669 N N . ILE A 1 83 ? -0.048 6.603 6.754 1.00 98.19 83 ILE A N 1
ATOM 670 C CA . ILE A 1 83 ? -0.552 5.610 7.711 1.00 98.19 83 ILE A CA 1
ATOM 671 C C . ILE A 1 83 ? -0.632 6.218 9.115 1.00 98.19 83 ILE A C 1
ATOM 673 O O . ILE A 1 83 ? -1.663 6.095 9.772 1.00 98.19 83 ILE A O 1
ATOM 677 N N . ASP A 1 84 ? 0.424 6.900 9.560 1.00 98.31 84 ASP A N 1
ATOM 678 C CA . ASP A 1 84 ? 0.454 7.572 10.863 1.00 98.31 84 ASP A CA 1
ATOM 679 C C . ASP A 1 84 ? -0.650 8.630 10.983 1.00 98.31 84 ASP A C 1
ATOM 681 O O . ASP A 1 84 ? -1.407 8.622 11.952 1.00 98.31 84 ASP A O 1
ATOM 685 N N . GLU A 1 85 ? -0.805 9.492 9.974 1.00 97.81 85 GLU A N 1
ATOM 686 C CA . GLU A 1 85 ? -1.841 10.529 9.982 1.00 97.81 85 GLU A CA 1
ATOM 687 C C . GLU A 1 85 ? -3.256 9.946 9.926 1.00 97.81 85 GLU A C 1
ATOM 689 O O . GLU A 1 85 ? -4.158 10.464 10.580 1.00 97.81 85 GLU A O 1
ATOM 694 N N . ALA A 1 86 ? -3.471 8.843 9.200 1.00 98.06 86 ALA A N 1
ATOM 695 C CA . ALA A 1 86 ? -4.764 8.165 9.216 1.00 98.06 86 ALA A CA 1
ATOM 696 C C . ALA A 1 86 ? -5.108 7.648 10.621 1.00 98.06 86 ALA A C 1
ATOM 698 O O . ALA A 1 86 ? -6.232 7.847 11.079 1.00 98.06 86 ALA A O 1
ATOM 699 N N . TYR A 1 87 ? -4.142 7.058 11.334 1.00 97.62 87 TYR A N 1
ATOM 700 C CA . TYR A 1 87 ? -4.348 6.635 12.722 1.00 97.62 87 TYR A CA 1
ATOM 701 C C . TYR A 1 87 ? -4.577 7.803 13.681 1.00 97.62 87 TYR A C 1
ATOM 703 O O . TYR A 1 87 ? -5.351 7.648 14.618 1.00 97.62 87 TYR A O 1
ATO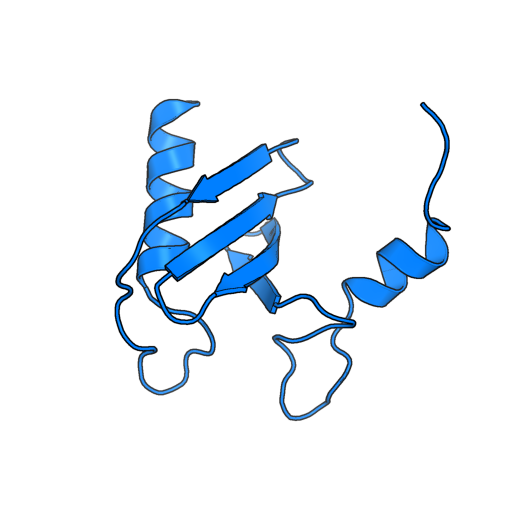M 711 N N . ASN A 1 88 ? -3.957 8.962 13.459 1.00 97.75 88 ASN A N 1
ATOM 712 C CA . ASN A 1 88 ? -4.222 10.155 14.271 1.00 97.75 88 ASN A CA 1
ATOM 713 C C . ASN A 1 88 ? -5.654 10.692 14.096 1.00 97.75 88 ASN A C 1
ATOM 715 O O . ASN A 1 88 ? -6.139 11.403 14.967 1.00 97.75 88 ASN A O 1
ATOM 719 N N . ILE A 1 89 ? -6.313 10.402 12.968 1.00 96.38 89 ILE A N 1
ATOM 720 C CA . ILE A 1 89 ? -7.679 10.867 12.676 1.00 96.38 89 ILE A CA 1
ATOM 721 C C . ILE A 1 89 ? -8.738 9.927 13.262 1.00 96.38 89 ILE A C 1
ATOM 723 O O . ILE A 1 89 ? -9.803 10.390 13.668 1.00 96.38 89 ILE A O 1
ATOM 727 N N . ILE A 1 90 ? -8.487 8.614 13.240 1.00 93.88 90 ILE A N 1
ATOM 728 C CA . ILE A 1 90 ? -9.484 7.599 13.624 1.00 93.88 90 ILE A CA 1
ATOM 729 C C . ILE A 1 90 ? -9.406 7.168 15.097 1.00 93.88 90 ILE A C 1
ATOM 731 O O . ILE A 1 90 ? -10.296 6.446 15.544 1.00 93.88 90 ILE A O 1
ATOM 735 N N . ASN A 1 91 ? -8.365 7.585 15.826 1.00 77.75 91 ASN A N 1
ATOM 736 C CA . ASN A 1 91 ? -8.220 7.388 17.274 1.00 77.75 91 ASN A CA 1
ATOM 737 C C . ASN A 1 91 ? -8.566 8.670 18.036 1.00 77.75 91 ASN A C 1
ATOM 739 O O . ASN A 1 91 ? -9.144 8.547 19.139 1.00 77.75 91 ASN A O 1
#

Radius of gyration: 13.67 Å; Cα contacts (8 Å, |Δi|>4): 129; chains: 1; bounding box: 41×33×27 Å

Solvent-accessible surface area (backbone atoms only — not comparable to full-atom values): 5505 Å² total; per-residue (Å²): 137,81,87,88,70,58,68,68,55,54,60,54,29,76,36,59,70,38,91,93,42,62,47,29,26,70,84,30,40,44,51,75,57,98,91,37,67,32,44,29,48,80,42,94,32,36,29,35,42,39,36,33,71,95,72,79,40,75,49,78,41,89,52,78,60,58,63,72,58,50,94,95,47,97,55,31,65,58,62,56,51,54,52,54,53,52,51,68,70,79,107